Protein AF-A0A455W167-F1 (afdb_monomer_lite)

Sequence (162 aa):
MSNSAREGVIALEAAEAALRGIEKDLDGLTSLAGFGANTAGWFDTGEAPPALSASTWGTGKIAEAPEVDGLTPEYFIEYRGPVKLKQDQSGGADGRTVRNLNFEGSGGLGGSGGVAGPGQADVMGSAESMRIVVMAKGPSDESRKVIESFYFISAKNVGTED

Foldseek 3Di:
DDPQVVLQVQQVVFQVVQVVVVLVVVQQAAALPPECPLAAQHHEAPRQDDLPDPVRPPDRSWHWGPDDPNWIKIKHKYWNAWFFDFDDDPDDDPFTWGDAPAPPDTATPVLPDDDPDDDDSPQRTTWTKMWMWMKIAGPVNPHMDIDIDIDTHGPNSYDDDD

Radius of gyration: 19.72 Å; chains: 1; bounding box: 54×30×56 Å

Organism: Marinobacter nauticus (NCBI:txid2743)

pLDDT: mean 74.6, std 20.43, range [29.7, 96.0]

Secondary structure (DSSP, 8-state):
--HHHHHHHHHHHHHHHHHHHHHHHHHT---STTTTS-STTEE-TTTSPPTT-TTTTTSTTSEEPPPBTTB--EEEEEEEEEE--------STT--EEEPTTSS-EEETTS------SS-STTSS-EEEEEEEEEEE-TTSS-EEEEEEEEEEETTTS----

Structure (mmCIF, N/CA/C/O backbone):
data_AF-A0A455W167-F1
#
_entry.id   AF-A0A455W167-F1
#
loop_
_atom_site.group_PDB
_atom_site.id
_atom_site.type_symbol
_atom_site.label_atom_id
_atom_site.label_alt_id
_atom_site.label_comp_id
_atom_site.label_asym_id
_atom_site.label_entity_id
_atom_site.label_seq_id
_atom_site.pdbx_PDB_ins_code
_atom_site.Cartn_x
_atom_site.Cartn_y
_atom_site.Cartn_z
_atom_site.occupancy
_atom_site.B_iso_or_equiv
_atom_site.auth_seq_id
_atom_site.auth_comp_id
_atom_site.auth_asym_id
_atom_site.auth_atom_id
_atom_site.pdbx_PDB_model_num
ATOM 1 N N . MET A 1 1 ? 0.117 5.391 31.416 1.00 56.78 1 MET A N 1
ATOM 2 C CA . MET A 1 1 ? -0.120 5.664 29.981 1.00 56.78 1 MET A CA 1
ATOM 3 C C . MET A 1 1 ? -1.610 5.904 29.798 1.00 56.78 1 MET A C 1
ATOM 5 O O . MET A 1 1 ? -2.377 5.159 30.391 1.00 56.78 1 MET A O 1
ATOM 9 N N . SER A 1 2 ? -2.022 6.960 29.092 1.00 79.31 2 SER A N 1
ATOM 10 C CA . SER A 1 2 ? -3.443 7.201 28.787 1.00 79.31 2 SER A CA 1
ATOM 11 C C . SER A 1 2 ? -3.947 6.177 27.761 1.00 79.31 2 SER A C 1
ATOM 13 O O . SER A 1 2 ? -3.151 5.683 26.961 1.00 79.31 2 SER A O 1
ATOM 15 N N . ASN A 1 3 ? -5.247 5.857 27.761 1.00 82.50 3 ASN A N 1
ATOM 16 C CA . ASN A 1 3 ? -5.835 4.907 26.800 1.00 82.50 3 ASN A CA 1
ATOM 17 C C . ASN A 1 3 ? -5.526 5.289 25.343 1.00 82.50 3 ASN A C 1
ATOM 19 O O . ASN A 1 3 ? -5.113 4.434 24.573 1.00 82.50 3 ASN A O 1
ATOM 23 N N . SER A 1 4 ? -5.565 6.584 25.015 1.00 83.19 4 SER A N 1
ATOM 24 C CA . SER A 1 4 ? -5.186 7.104 23.693 1.00 83.19 4 SER A CA 1
ATOM 25 C C . SER A 1 4 ? -3.743 6.760 23.286 1.00 83.19 4 SER A C 1
ATOM 27 O O . SER A 1 4 ? -3.488 6.425 22.131 1.00 83.19 4 SER A O 1
ATOM 29 N N . ALA A 1 5 ? -2.788 6.782 24.224 1.00 86.50 5 ALA A N 1
ATOM 30 C CA . ALA A 1 5 ? -1.408 6.402 23.924 1.00 86.50 5 ALA A CA 1
ATOM 31 C C . ALA A 1 5 ? -1.282 4.898 23.634 1.00 86.50 5 ALA A C 1
ATOM 33 O O . ALA A 1 5 ? -0.530 4.512 22.747 1.00 86.50 5 ALA A O 1
ATOM 34 N N . ARG A 1 6 ? -2.036 4.057 24.355 1.00 89.56 6 ARG A N 1
ATOM 35 C CA . ARG A 1 6 ? -2.068 2.607 24.123 1.00 89.56 6 ARG A CA 1
ATOM 36 C C . ARG A 1 6 ? -2.719 2.273 22.783 1.00 89.56 6 ARG A C 1
ATOM 38 O O . ARG A 1 6 ? -2.154 1.512 22.012 1.00 89.56 6 ARG A O 1
ATOM 45 N N . GLU A 1 7 ? -3.871 2.866 22.494 1.00 91.00 7 GLU A N 1
ATOM 46 C CA . GLU A 1 7 ? -4.582 2.675 21.225 1.00 91.00 7 GLU A CA 1
ATOM 47 C C . GLU A 1 7 ? -3.743 3.137 20.033 1.00 91.00 7 GLU A C 1
ATOM 49 O O . GLU A 1 7 ? -3.689 2.454 19.016 1.00 91.00 7 GLU A O 1
ATOM 54 N N . GLY A 1 8 ? -3.001 4.237 20.188 1.00 90.56 8 GLY A N 1
ATOM 55 C CA . GLY A 1 8 ? -2.076 4.703 19.164 1.00 90.56 8 GLY A CA 1
ATOM 56 C C . GLY A 1 8 ? -0.922 3.737 18.872 1.00 90.56 8 GLY A C 1
ATOM 57 O O . GLY A 1 8 ? -0.428 3.753 17.749 1.00 90.56 8 GLY A O 1
ATOM 58 N N . VAL A 1 9 ? -0.485 2.924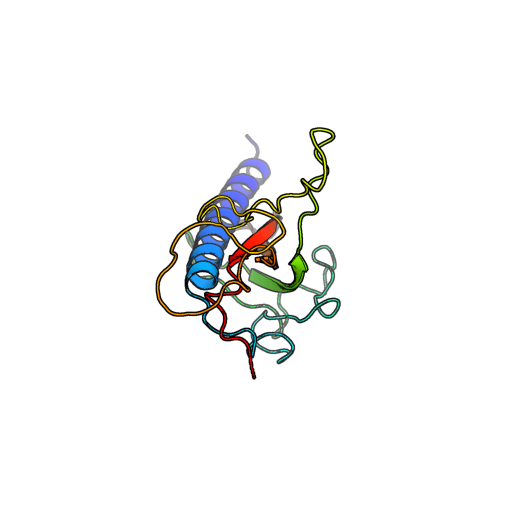 19.842 1.00 92.12 9 VAL A N 1
ATOM 59 C CA . VAL A 1 9 ? 0.526 1.872 19.616 1.00 92.12 9 VAL A CA 1
ATOM 60 C C . VAL A 1 9 ? -0.097 0.683 18.893 1.00 92.12 9 VAL A C 1
ATOM 62 O O . VAL A 1 9 ? 0.465 0.241 17.903 1.00 92.12 9 VAL A O 1
ATOM 65 N N . ILE A 1 10 ? -1.291 0.245 19.301 1.00 93.00 10 ILE A N 1
ATOM 66 C CA . ILE A 1 10 ? -2.012 -0.855 18.634 1.00 93.00 10 ILE A CA 1
ATOM 67 C C . ILE A 1 10 ? -2.281 -0.507 17.161 1.00 93.00 10 ILE A C 1
ATOM 69 O O . ILE A 1 10 ? -2.027 -1.308 16.268 1.00 93.00 10 ILE A O 1
ATOM 73 N N . ALA A 1 11 ? -2.728 0.722 16.886 1.00 93.44 11 ALA A N 1
ATOM 74 C CA . ALA A 1 11 ? -2.916 1.197 15.517 1.00 93.44 11 ALA A CA 1
ATOM 75 C C . ALA A 1 11 ? -1.600 1.202 14.719 1.00 93.44 11 ALA A C 1
ATOM 77 O O . ALA A 1 11 ? -1.597 0.911 13.528 1.00 93.44 11 ALA A O 1
ATOM 78 N N . LEU A 1 12 ? -0.470 1.527 15.356 1.00 94.00 12 LEU A N 1
ATOM 79 C CA . LEU A 1 12 ? 0.829 1.497 14.686 1.00 94.00 12 LEU A CA 1
ATOM 80 C C . LEU A 1 12 ? 1.242 0.060 14.345 1.00 94.00 12 LEU A C 1
ATOM 82 O O . LEU A 1 12 ? 1.626 -0.196 13.211 1.00 94.00 12 LEU A O 1
ATOM 86 N N . GLU A 1 13 ? 1.104 -0.867 15.292 1.00 94.31 13 GLU A N 1
ATOM 87 C CA . GLU A 1 13 ? 1.409 -2.290 15.098 1.00 94.31 13 GLU A CA 1
ATOM 88 C C . GLU A 1 13 ? 0.577 -2.888 13.952 1.00 94.31 13 GLU A C 1
ATOM 90 O O . GLU A 1 13 ? 1.126 -3.551 13.071 1.00 94.31 13 GLU A O 1
ATOM 95 N N . ALA A 1 14 ? -0.723 -2.578 13.898 1.00 94.62 14 ALA A N 1
ATOM 96 C CA . ALA A 1 14 ? -1.602 -3.007 12.812 1.00 94.62 14 ALA A CA 1
ATOM 97 C C . ALA A 1 14 ? -1.181 -2.424 11.451 1.00 94.62 14 ALA A C 1
ATOM 99 O O . ALA A 1 14 ? -1.121 -3.150 10.456 1.00 94.62 14 ALA A O 1
ATOM 100 N N . ALA A 1 15 ? -0.838 -1.132 11.397 1.00 95.00 15 ALA A N 1
ATOM 101 C CA . ALA A 1 15 ? -0.368 -0.495 10.167 1.00 95.00 15 ALA A CA 1
ATOM 102 C C . ALA A 1 15 ? 0.977 -1.071 9.683 1.00 95.00 15 ALA A C 1
ATOM 104 O O . ALA A 1 15 ? 1.154 -1.279 8.484 1.00 95.00 15 ALA A O 1
ATOM 105 N N . GLU A 1 16 ? 1.914 -1.370 10.587 1.00 95.38 16 GLU A N 1
ATOM 106 C CA . GLU A 1 16 ? 3.203 -1.991 10.247 1.00 95.38 16 GLU A CA 1
ATOM 107 C C . GLU A 1 16 ? 3.043 -3.440 9.766 1.00 95.38 16 GLU A C 1
ATOM 109 O O . GLU A 1 16 ? 3.709 -3.862 8.816 1.00 95.38 16 GLU A O 1
ATOM 114 N N . ALA A 1 17 ? 2.149 -4.208 10.391 1.00 95.00 17 ALA A N 1
ATOM 115 C CA . ALA A 1 17 ? 1.842 -5.571 9.972 1.00 95.00 17 ALA A CA 1
ATOM 116 C C . ALA A 1 17 ? 1.213 -5.604 8.570 1.00 95.00 17 ALA A C 1
ATOM 118 O O . ALA A 1 17 ? 1.646 -6.394 7.726 1.00 95.00 17 ALA A O 1
ATOM 119 N N . ALA A 1 18 ? 0.260 -4.708 8.296 1.00 94.56 18 ALA A N 1
ATOM 120 C CA . ALA A 1 18 ? -0.311 -4.543 6.963 1.00 94.56 18 ALA A CA 1
ATOM 121 C C . ALA A 1 18 ? 0.742 -4.103 5.938 1.00 94.56 18 ALA A C 1
ATOM 123 O O . ALA A 1 18 ? 0.818 -4.695 4.862 1.00 94.56 18 ALA A O 1
ATOM 124 N N . LEU A 1 19 ? 1.606 -3.137 6.281 1.00 95.00 19 LEU A N 1
ATOM 125 C CA . LEU A 1 19 ? 2.696 -2.700 5.406 1.00 95.00 19 LEU A CA 1
ATOM 126 C C . LEU A 1 19 ? 3.592 -3.874 4.993 1.00 95.00 19 LEU A C 1
ATOM 128 O O . LEU A 1 19 ? 3.862 -4.046 3.809 1.00 95.00 19 LEU A O 1
ATOM 132 N N . ARG A 1 20 ? 3.995 -4.726 5.942 1.00 93.88 20 ARG A N 1
ATOM 133 C CA . ARG A 1 20 ? 4.817 -5.909 5.645 1.00 93.88 20 ARG A CA 1
ATOM 134 C C . ARG A 1 20 ? 4.116 -6.892 4.703 1.00 93.88 20 ARG A C 1
ATOM 136 O O . ARG A 1 20 ? 4.776 -7.514 3.873 1.00 93.88 20 ARG A O 1
ATOM 143 N N . GLY A 1 21 ? 2.800 -7.060 4.843 1.00 91.81 21 GLY A N 1
ATOM 144 C CA . GLY A 1 21 ? 1.999 -7.870 3.922 1.00 91.81 21 GLY A CA 1
ATOM 145 C C . GLY A 1 21 ? 2.026 -7.303 2.502 1.00 91.81 21 GLY A C 1
ATOM 146 O O . GLY A 1 21 ? 2.328 -8.024 1.559 1.00 91.81 21 GLY A O 1
ATOM 147 N N . ILE A 1 22 ? 1.825 -5.992 2.372 1.00 91.62 22 ILE A N 1
ATOM 148 C CA . ILE A 1 22 ? 1.836 -5.295 1.080 1.00 91.62 22 ILE A CA 1
ATOM 149 C C . ILE A 1 22 ? 3.218 -5.366 0.418 1.00 91.62 22 ILE A C 1
ATOM 151 O O . ILE A 1 22 ? 3.318 -5.628 -0.777 1.00 91.62 22 ILE A O 1
ATOM 155 N N . GLU A 1 23 ? 4.297 -5.173 1.179 1.00 90.12 23 GLU A N 1
ATOM 156 C CA . GLU A 1 23 ? 5.666 -5.301 0.662 1.00 90.12 23 GLU A CA 1
ATOM 157 C C . GLU A 1 23 ? 5.941 -6.716 0.132 1.00 90.12 23 GLU A C 1
ATOM 159 O O . GLU A 1 23 ? 6.585 -6.872 -0.902 1.00 90.12 23 GLU A O 1
ATOM 164 N N . LYS A 1 24 ? 5.402 -7.751 0.790 1.00 89.06 24 LYS A N 1
ATOM 165 C CA . LYS A 1 24 ? 5.494 -9.136 0.312 1.00 89.06 24 LYS A CA 1
ATOM 166 C C . LYS A 1 24 ? 4.740 -9.345 -1.005 1.00 89.06 24 LYS A C 1
ATOM 168 O O . LYS A 1 24 ? 5.232 -10.074 -1.864 1.00 89.06 24 LYS A O 1
ATOM 173 N N . ASP A 1 25 ? 3.570 -8.733 -1.160 1.00 86.38 25 ASP A N 1
ATOM 174 C CA . ASP A 1 25 ? 2.792 -8.818 -2.400 1.00 86.38 25 ASP A CA 1
ATOM 175 C C . ASP A 1 25 ? 3.492 -8.075 -3.549 1.00 86.38 25 ASP A C 1
ATOM 177 O O . ASP A 1 25 ? 3.506 -8.556 -4.683 1.00 86.38 25 ASP A O 1
ATOM 181 N N . LEU A 1 26 ? 4.140 -6.943 -3.252 1.00 85.56 26 LEU A N 1
ATOM 182 C CA . LEU A 1 26 ? 4.937 -6.184 -4.218 1.00 85.56 26 LEU A CA 1
ATOM 183 C C . LEU A 1 26 ? 6.216 -6.910 -4.645 1.00 85.56 26 LEU A C 1
ATOM 185 O O . LEU A 1 26 ? 6.589 -6.827 -5.813 1.00 85.56 26 LEU A O 1
ATOM 189 N N . ASP A 1 27 ? 6.869 -7.649 -3.747 1.00 83.31 27 ASP A N 1
ATOM 190 C CA . ASP A 1 27 ? 8.040 -8.473 -4.083 1.00 83.31 27 ASP A CA 1
ATOM 191 C C . ASP A 1 27 ? 7.705 -9.545 -5.141 1.00 83.31 27 ASP A C 1
ATOM 193 O O . ASP A 1 27 ? 8.507 -9.845 -6.025 1.00 83.31 27 ASP A O 1
ATOM 197 N N . GLY A 1 28 ? 6.476 -10.075 -5.103 1.00 78.25 28 GLY A N 1
ATOM 198 C CA . GLY A 1 28 ? 5.954 -11.037 -6.078 1.00 78.25 28 GLY A CA 1
ATOM 199 C C . GLY A 1 28 ? 5.345 -10.422 -7.343 1.00 78.25 28 GLY A C 1
ATOM 200 O O . GLY A 1 28 ? 4.788 -11.162 -8.156 1.00 78.25 28 GLY A O 1
ATOM 201 N N . LEU A 1 29 ? 5.396 -9.098 -7.514 1.00 80.19 29 LEU A N 1
ATOM 202 C CA . LEU A 1 29 ? 4.702 -8.412 -8.601 1.00 80.19 29 LEU A CA 1
ATOM 203 C C . LEU A 1 29 ? 5.355 -8.698 -9.958 1.00 80.19 29 LEU A C 1
ATOM 205 O O . LEU A 1 29 ? 6.529 -8.393 -10.169 1.00 80.19 29 LEU A O 1
ATOM 209 N N . THR A 1 30 ? 4.562 -9.217 -10.904 1.00 79.56 30 THR A N 1
ATOM 210 C CA . THR A 1 30 ? 5.049 -9.568 -12.248 1.00 79.56 30 THR A CA 1
ATOM 211 C C . THR A 1 30 ? 4.642 -8.608 -13.368 1.00 79.56 30 THR A C 1
ATOM 213 O O . THR A 1 30 ? 5.068 -8.779 -14.508 1.00 79.56 30 THR A O 1
ATOM 216 N N . SER A 1 31 ? 3.794 -7.615 -13.089 1.00 80.69 31 SER A N 1
ATOM 217 C CA . SER A 1 31 ? 3.283 -6.653 -14.079 1.00 80.69 31 SER A CA 1
ATOM 218 C C . SER A 1 31 ? 2.798 -5.363 -13.407 1.00 80.69 31 SER A C 1
ATOM 220 O O . SER A 1 31 ? 2.306 -5.411 -12.281 1.00 80.69 31 SER A O 1
ATOM 222 N N . LEU A 1 32 ? 2.894 -4.223 -14.108 1.00 82.81 32 LEU A N 1
ATOM 223 C CA . LEU A 1 32 ? 2.327 -2.936 -13.664 1.00 82.81 32 LEU A CA 1
ATOM 224 C C . LEU A 1 32 ? 0.897 -2.692 -14.146 1.00 82.81 32 LEU A C 1
ATOM 226 O O . LEU A 1 32 ? 0.322 -1.674 -13.781 1.00 82.81 32 LEU A O 1
ATOM 230 N N . ALA A 1 33 ? 0.303 -3.595 -14.931 1.00 79.81 33 ALA A N 1
ATOM 231 C CA . ALA A 1 33 ? -0.998 -3.364 -15.567 1.00 79.81 33 ALA A CA 1
ATOM 232 C C . ALA A 1 33 ? -2.154 -3.087 -14.576 1.00 79.81 33 ALA A C 1
ATOM 234 O O . ALA A 1 33 ? -3.214 -2.615 -14.978 1.00 79.81 33 ALA A O 1
ATOM 235 N N . GLY A 1 34 ? -1.967 -3.380 -13.283 1.00 77.19 34 GLY A N 1
ATOM 236 C CA . GLY A 1 34 ? -2.923 -3.045 -12.223 1.00 77.19 34 GLY A CA 1
ATOM 237 C C . GLY A 1 34 ? -2.908 -1.575 -11.778 1.00 77.19 34 GLY A C 1
ATOM 238 O O . GLY A 1 34 ? -3.884 -1.118 -11.184 1.00 77.19 34 GLY A O 1
ATOM 239 N N . PHE A 1 35 ? -1.843 -0.818 -12.054 1.00 83.56 35 PHE A N 1
ATOM 240 C CA . PHE A 1 35 ? -1.763 0.605 -11.716 1.00 83.56 35 PHE A CA 1
ATOM 241 C C . PHE A 1 35 ? -2.563 1.458 -12.713 1.00 83.56 35 PHE A C 1
ATOM 243 O O . PHE A 1 35 ? -2.629 1.151 -13.899 1.00 83.56 35 PHE A O 1
ATOM 250 N N . GLY A 1 36 ? -3.228 2.513 -12.228 1.00 75.06 36 GLY A N 1
ATOM 251 C CA . GLY A 1 36 ? -4.061 3.401 -13.062 1.00 75.06 36 GLY A CA 1
ATOM 252 C C . GLY A 1 36 ? -5.437 2.834 -13.435 1.00 75.06 36 GLY A C 1
ATOM 253 O O . GLY A 1 36 ? -6.313 3.566 -13.902 1.00 75.06 36 GLY A O 1
ATOM 254 N N . ALA A 1 37 ? -5.700 1.559 -13.123 1.00 72.50 37 ALA A N 1
ATOM 255 C CA . ALA A 1 37 ? -7.015 0.935 -13.287 1.00 72.50 37 ALA A CA 1
ATOM 256 C C . ALA A 1 37 ? -8.102 1.559 -12.384 1.00 72.50 37 ALA A C 1
ATOM 258 O O . ALA A 1 37 ? -9.281 1.245 -12.534 1.00 72.50 37 ALA A O 1
ATOM 259 N N . ASN A 1 38 ? -7.725 2.469 -11.471 1.00 62.72 38 ASN A N 1
ATOM 260 C CA . ASN A 1 38 ? -8.620 3.201 -10.567 1.00 62.72 38 ASN A CA 1
ATOM 261 C C . ASN A 1 38 ? -9.507 2.284 -9.703 1.00 62.72 38 ASN A C 1
ATOM 263 O O . ASN A 1 38 ? -10.596 2.668 -9.266 1.00 62.72 38 ASN A O 1
ATOM 267 N N . THR A 1 39 ? -9.027 1.072 -9.430 1.00 66.69 39 THR A N 1
ATOM 268 C CA . THR A 1 39 ? -9.729 0.051 -8.653 1.00 66.69 39 THR A CA 1
ATOM 269 C C . THR A 1 39 ? -8.814 -0.516 -7.574 1.00 66.69 39 THR A C 1
ATOM 271 O O . THR A 1 39 ? -7.643 -0.782 -7.830 1.00 66.69 39 THR A O 1
ATOM 274 N N . ALA A 1 40 ? -9.370 -0.741 -6.381 1.00 78.69 40 ALA A N 1
ATOM 275 C CA . ALA A 1 40 ? -8.745 -1.508 -5.300 1.00 78.69 40 ALA A CA 1
ATOM 276 C C . ALA A 1 40 ? -7.408 -0.959 -4.755 1.00 78.69 40 ALA A C 1
ATOM 278 O O . ALA A 1 40 ? -6.520 -1.737 -4.426 1.00 78.69 40 ALA A O 1
ATOM 279 N N . GLY A 1 41 ? -7.245 0.362 -4.633 1.00 86.38 41 GLY A N 1
ATOM 280 C CA . GLY A 1 41 ? -6.086 0.954 -3.953 1.00 86.38 41 GLY A CA 1
ATOM 281 C C . GLY A 1 41 ? -4.803 1.055 -4.782 1.00 86.38 41 GLY A C 1
ATOM 282 O O . GLY A 1 41 ? -3.799 1.503 -4.238 1.00 86.38 41 GLY A O 1
ATOM 283 N N . TRP A 1 42 ? -4.814 0.694 -6.069 1.00 90.31 42 TRP A N 1
ATOM 284 C CA . TRP A 1 42 ? -3.660 0.821 -6.970 1.00 90.31 42 TRP A CA 1
ATOM 285 C C . TRP A 1 42 ? -3.799 2.071 -7.846 1.00 90.31 42 TRP A C 1
ATOM 287 O O . TRP A 1 42 ? -4.733 2.190 -8.642 1.00 90.31 42 TRP A O 1
ATOM 297 N N . PHE A 1 43 ? -2.863 3.005 -7.706 1.00 91.50 43 PHE A N 1
ATOM 298 C CA . PHE A 1 43 ? -2.873 4.305 -8.375 1.00 91.50 43 PHE A CA 1
ATOM 299 C C . PHE A 1 43 ? -1.637 4.494 -9.243 1.00 91.50 43 PHE A C 1
ATOM 301 O O . PHE A 1 43 ? -0.531 4.138 -8.840 1.00 91.50 43 PHE A O 1
ATOM 308 N N . ASP A 1 44 ? -1.814 5.093 -10.417 1.00 90.69 44 ASP A N 1
ATOM 309 C CA . ASP A 1 44 ? -0.674 5.549 -11.207 1.00 90.69 44 ASP A CA 1
ATOM 310 C C . ASP A 1 44 ? -0.115 6.873 -10.648 1.00 90.69 44 ASP A C 1
ATOM 312 O O . ASP A 1 44 ? -0.678 7.502 -9.740 1.00 90.69 44 ASP A O 1
ATOM 316 N N . THR A 1 45 ? 1.020 7.291 -11.190 1.00 87.62 45 THR A N 1
ATOM 317 C CA . THR A 1 45 ? 1.792 8.452 -10.766 1.00 87.62 45 THR A CA 1
ATOM 318 C C . THR A 1 45 ? 0.925 9.708 -10.757 1.00 87.62 45 THR A C 1
ATOM 320 O O . THR A 1 45 ? 0.462 10.177 -11.795 1.00 87.62 45 THR A O 1
ATOM 323 N N . GLY A 1 46 ? 0.755 10.307 -9.576 1.00 86.75 46 GLY A N 1
ATOM 324 C CA . GLY A 1 46 ? -0.009 11.543 -9.406 1.00 86.75 46 GLY A CA 1
ATOM 325 C C . GLY A 1 46 ? -1.530 11.371 -9.334 1.00 86.75 46 GLY A C 1
ATOM 326 O O . GLY A 1 46 ? -2.224 12.369 -9.142 1.00 86.75 46 GLY A O 1
ATOM 327 N N . GLU A 1 47 ? -2.055 10.146 -9.433 1.00 89.62 47 GLU A N 1
ATOM 328 C CA . GLU A 1 47 ? -3.491 9.872 -9.278 1.00 89.62 47 GLU A CA 1
ATOM 329 C C . GLU A 1 47 ? -3.897 9.577 -7.828 1.00 89.62 47 GLU A C 1
ATOM 331 O O . GLU A 1 47 ? -5.080 9.649 -7.479 1.00 89.62 47 GLU A O 1
ATOM 336 N N . ALA A 1 48 ? -2.927 9.245 -6.971 1.00 89.81 48 ALA A N 1
ATOM 337 C CA . ALA A 1 48 ? -3.202 8.861 -5.597 1.00 89.81 48 ALA A CA 1
ATOM 338 C C . ALA A 1 48 ? -3.792 10.021 -4.773 1.00 89.81 48 ALA A C 1
ATOM 340 O O . ALA A 1 48 ? -3.316 11.162 -4.841 1.00 89.81 48 ALA A O 1
ATOM 341 N N . PRO A 1 49 ? -4.807 9.748 -3.936 1.00 90.31 49 PRO A N 1
ATOM 342 C CA . PRO A 1 49 ? -5.400 10.764 -3.086 1.00 90.31 49 PRO A CA 1
ATOM 343 C C . PRO A 1 49 ? -4.431 11.223 -1.976 1.00 90.31 49 PRO A C 1
ATOM 345 O O . PRO A 1 49 ? -3.543 10.484 -1.538 1.00 90.31 49 PRO A O 1
ATOM 348 N N . PRO A 1 50 ? -4.601 12.448 -1.451 1.00 90.69 50 PRO A N 1
ATOM 349 C CA . PRO A 1 50 ? -3.789 12.947 -0.347 1.00 90.69 50 PRO A CA 1
ATOM 350 C C . PRO A 1 50 ? -4.067 12.175 0.955 1.00 90.69 50 PRO A C 1
ATOM 352 O O . PRO A 1 50 ? -5.163 12.244 1.510 1.00 90.69 50 PRO A O 1
ATOM 355 N N . ALA A 1 51 ? -3.049 11.504 1.499 1.00 89.94 51 ALA A N 1
ATOM 356 C CA . ALA A 1 51 ? -3.145 10.618 2.670 1.00 89.94 51 ALA A CA 1
ATOM 357 C C . ALA A 1 51 ? -3.720 11.267 3.945 1.00 89.94 51 ALA A C 1
ATOM 359 O O . ALA A 1 51 ? -4.304 10.593 4.788 1.00 89.94 51 ALA A O 1
ATOM 360 N N . LEU A 1 52 ? -3.553 12.579 4.119 1.00 89.31 52 LEU A N 1
ATOM 361 C CA . LEU A 1 52 ? -4.028 13.294 5.310 1.00 89.31 52 LEU A CA 1
ATOM 362 C C . LEU A 1 52 ? -5.415 13.925 5.131 1.00 89.31 52 LEU A C 1
ATOM 364 O O . LEU A 1 52 ? -5.957 14.473 6.094 1.00 89.31 52 LEU A O 1
ATOM 368 N N . SER A 1 53 ? -5.996 13.853 3.928 1.00 89.44 53 SER A N 1
ATOM 369 C CA . SER A 1 53 ? -7.360 14.328 3.701 1.00 89.44 53 SER A CA 1
ATOM 370 C C . SER A 1 53 ? -8.368 13.395 4.365 1.00 89.44 53 SER A C 1
ATOM 372 O O . SER A 1 53 ? -8.280 12.173 4.256 1.00 89.44 53 SER A O 1
ATOM 374 N N . ALA A 1 54 ? -9.371 13.982 5.019 1.00 79.38 54 ALA A N 1
ATOM 375 C CA . ALA A 1 54 ? -10.464 13.235 5.635 1.00 79.38 54 ALA A CA 1
ATOM 376 C C . ALA A 1 54 ? -11.308 12.458 4.608 1.00 79.38 54 ALA A C 1
ATOM 378 O O . ALA A 1 54 ? -11.944 11.479 4.969 1.00 79.38 54 ALA A O 1
ATOM 379 N N . SER A 1 55 ? -11.301 12.881 3.340 1.00 88.31 55 SER A N 1
ATOM 380 C CA . SER A 1 55 ? -12.076 12.263 2.259 1.00 88.31 55 SER A CA 1
ATOM 381 C C . SER A 1 55 ? -11.384 11.075 1.587 1.00 88.31 55 SER A C 1
ATOM 383 O O . SER A 1 55 ? -11.931 10.533 0.634 1.00 88.31 55 SER A O 1
ATOM 385 N N . THR A 1 56 ? -10.152 10.750 1.979 1.00 89.69 56 THR A N 1
ATOM 386 C CA . THR A 1 56 ? -9.359 9.696 1.329 1.00 89.69 56 THR A CA 1
ATOM 387 C C . THR A 1 56 ? -9.797 8.316 1.801 1.00 89.69 56 THR A C 1
ATOM 389 O O . THR A 1 56 ? -10.100 7.442 0.992 1.00 89.69 56 THR A O 1
ATOM 392 N N . TRP A 1 57 ? -9.859 8.161 3.119 1.00 90.50 57 TRP A N 1
ATOM 393 C CA . TRP A 1 57 ? -10.111 6.912 3.830 1.00 90.50 57 TRP A CA 1
ATOM 394 C C . TRP A 1 57 ? -11.603 6.561 3.866 1.00 90.50 57 TRP A C 1
ATOM 396 O O . TRP A 1 57 ? -12.451 7.455 3.852 1.00 90.50 57 TRP A O 1
ATOM 406 N N . GLY A 1 58 ? -11.926 5.268 3.899 1.00 84.81 58 GLY A N 1
ATOM 407 C CA . GLY A 1 58 ? -13.301 4.760 3.830 1.00 84.81 58 GLY A CA 1
ATOM 408 C C . GLY A 1 58 ? -13.993 4.965 2.475 1.00 84.81 58 GLY A C 1
ATOM 409 O O . GLY A 1 58 ? -15.222 4.931 2.391 1.00 84.81 58 GLY A O 1
ATOM 410 N N . THR A 1 59 ? -13.232 5.221 1.407 1.00 79.19 59 THR A N 1
ATOM 411 C CA . THR A 1 59 ? -13.768 5.295 0.040 1.00 79.19 59 THR A CA 1
ATOM 412 C C . THR A 1 59 ? -13.565 3.969 -0.682 1.00 79.19 59 THR A C 1
ATOM 414 O O . THR A 1 59 ? -12.556 3.303 -0.482 1.00 79.19 59 THR A O 1
ATOM 417 N N . GLY A 1 60 ? -14.457 3.619 -1.615 1.00 78.06 60 GLY A N 1
ATOM 418 C CA . GLY A 1 60 ? -14.320 2.395 -2.425 1.00 78.06 60 GLY A CA 1
ATOM 419 C C . GLY A 1 60 ? -13.113 2.374 -3.378 1.00 78.06 60 GLY A C 1
ATOM 420 O O . GLY A 1 60 ? -12.967 1.438 -4.158 1.00 78.06 60 GLY A O 1
ATOM 421 N N . LYS A 1 61 ? -12.273 3.417 -3.356 1.00 83.81 61 LYS A N 1
ATOM 422 C CA . LYS A 1 61 ? -11.012 3.485 -4.102 1.00 83.81 61 LYS A CA 1
ATOM 423 C C . LYS A 1 61 ? -9.812 3.006 -3.286 1.00 83.81 61 LYS A C 1
ATOM 425 O O . LYS A 1 61 ? -8.787 2.702 -3.886 1.00 83.81 61 LYS A O 1
ATOM 430 N N . ILE A 1 62 ? -9.921 2.975 -1.960 1.00 90.88 62 ILE A N 1
ATOM 431 C CA . ILE A 1 62 ? -8.874 2.503 -1.051 1.00 90.88 62 ILE A CA 1
ATOM 432 C C . ILE A 1 62 ? -9.088 1.012 -0.794 1.00 90.88 62 ILE A C 1
ATOM 434 O O . ILE A 1 62 ? -10.226 0.544 -0.778 1.00 90.88 62 ILE A O 1
ATOM 438 N N . ALA A 1 63 ? -7.998 0.263 -0.647 1.00 91.81 63 ALA A N 1
ATOM 439 C CA . ALA A 1 63 ? -8.055 -1.156 -0.335 1.00 91.81 63 ALA A CA 1
ATOM 440 C C . ALA A 1 63 ? -8.040 -1.396 1.173 1.00 91.81 63 ALA A C 1
ATOM 442 O O . ALA A 1 63 ? -7.470 -0.617 1.936 1.00 91.81 63 ALA A O 1
ATOM 443 N N . GLU A 1 64 ? -8.627 -2.510 1.588 1.00 93.00 64 GLU A N 1
ATOM 444 C CA . GLU A 1 64 ? -8.543 -3.014 2.954 1.00 93.00 64 GLU A CA 1
ATOM 445 C C . GLU A 1 64 ? -7.462 -4.094 3.019 1.00 93.00 64 GLU A C 1
ATOM 447 O O . GLU A 1 64 ? -7.426 -5.011 2.195 1.00 93.00 64 GLU A O 1
ATOM 452 N N . ALA A 1 65 ? -6.555 -3.969 3.983 1.00 92.19 65 ALA A N 1
ATOM 453 C CA . ALA A 1 65 ? -5.573 -4.994 4.298 1.00 92.19 65 ALA A CA 1
ATOM 454 C C . ALA A 1 65 ? -6.215 -6.094 5.164 1.00 92.19 65 ALA A C 1
ATOM 456 O O . ALA A 1 65 ? -7.253 -5.862 5.791 1.00 92.19 65 ALA A O 1
ATOM 457 N N . PRO A 1 66 ? -5.600 -7.288 5.247 1.00 91.69 66 PRO A N 1
ATOM 458 C CA . PRO A 1 66 ? -6.035 -8.315 6.184 1.00 91.69 66 PRO A CA 1
ATOM 459 C C . PRO A 1 66 ? -6.130 -7.784 7.617 1.00 91.69 66 PRO A C 1
ATOM 461 O O . PRO A 1 66 ? -5.312 -6.966 8.042 1.00 91.69 66 PRO A O 1
ATOM 464 N N . GLU A 1 67 ? -7.117 -8.281 8.360 1.00 91.69 67 GLU A N 1
ATOM 465 C CA . GLU A 1 67 ? -7.332 -7.891 9.750 1.00 91.69 67 GLU A CA 1
ATOM 466 C C . GLU A 1 67 ? -6.119 -8.262 10.618 1.00 91.69 67 GLU A C 1
ATOM 468 O O . GLU A 1 67 ? -5.616 -9.389 10.572 1.00 91.69 67 GLU A O 1
ATOM 473 N N . VAL A 1 68 ? -5.670 -7.307 11.431 1.00 89.12 68 VAL A N 1
ATOM 474 C CA . VAL A 1 68 ? -4.613 -7.483 12.428 1.00 89.12 68 VAL A CA 1
ATOM 475 C C . VAL A 1 68 ? -5.195 -7.105 13.780 1.00 89.12 68 VAL A C 1
ATOM 477 O O . VAL A 1 68 ? -5.567 -5.955 14.004 1.00 89.12 68 VAL A O 1
ATOM 480 N N . ASP A 1 69 ? -5.298 -8.083 14.678 1.00 85.38 69 ASP A N 1
ATOM 481 C CA . ASP A 1 69 ? -5.802 -7.900 16.044 1.00 85.38 69 ASP A CA 1
ATOM 482 C C . ASP A 1 69 ? -7.170 -7.185 16.130 1.00 85.38 69 ASP A C 1
ATOM 484 O O . ASP A 1 69 ? -7.399 -6.348 17.006 1.00 85.38 69 ASP A O 1
ATOM 488 N N . GLY A 1 70 ? -8.104 -7.517 15.229 1.00 86.81 70 GLY A N 1
ATOM 489 C CA . GLY A 1 70 ? -9.446 -6.919 15.208 1.00 86.81 70 GLY A CA 1
ATOM 490 C C . GLY A 1 70 ? -9.529 -5.553 14.526 1.00 86.81 70 GLY A C 1
ATOM 491 O O . GLY A 1 70 ? -10.588 -4.927 14.547 1.00 86.81 70 GLY A O 1
ATOM 492 N N . LEU A 1 71 ? -8.427 -5.069 13.951 1.00 91.75 71 LEU A N 1
ATOM 493 C CA . LEU A 1 71 ? -8.371 -3.829 13.190 1.00 91.75 71 LEU A CA 1
ATOM 494 C C . LEU A 1 71 ? -8.164 -4.155 11.718 1.00 91.75 71 LEU A C 1
ATOM 496 O O . LEU A 1 71 ? -7.312 -4.974 11.385 1.00 91.75 71 LEU A O 1
ATOM 500 N N . THR A 1 72 ? -8.897 -3.470 10.846 1.00 94.00 72 THR A N 1
ATOM 501 C CA . THR A 1 72 ? -8.742 -3.571 9.391 1.00 94.00 72 THR A CA 1
ATOM 502 C C . THR A 1 72 ? -8.037 -2.313 8.892 1.00 94.00 72 THR A C 1
ATOM 504 O O . THR A 1 72 ? -8.674 -1.259 8.799 1.00 94.00 72 THR A O 1
ATOM 507 N N . PRO A 1 73 ? -6.720 -2.360 8.623 1.00 94.81 73 PRO A N 1
ATOM 508 C CA . PRO A 1 73 ? -6.017 -1.225 8.053 1.00 94.81 73 PRO A CA 1
ATOM 509 C C . PRO A 1 73 ? -6.484 -0.974 6.622 1.00 94.81 73 PRO A C 1
ATOM 511 O O . PRO A 1 73 ? -6.774 -1.899 5.868 1.00 94.81 73 PRO A O 1
ATOM 514 N N . GLU A 1 74 ? -6.503 0.287 6.229 1.00 94.50 74 GLU A N 1
ATOM 515 C CA . GLU A 1 74 ? -6.766 0.708 4.862 1.00 94.50 74 GLU A CA 1
ATOM 516 C C . GLU A 1 74 ? -5.447 1.115 4.205 1.00 94.50 74 GLU A C 1
ATOM 518 O O . GLU A 1 74 ? -4.568 1.686 4.855 1.00 94.50 74 GLU A O 1
ATOM 523 N N . TYR A 1 75 ? -5.286 0.860 2.913 1.00 94.62 75 TYR A N 1
ATOM 524 C CA . TYR A 1 75 ? -4.063 1.205 2.207 1.00 94.62 75 TYR A CA 1
ATOM 525 C C . TYR A 1 75 ? -4.293 1.583 0.752 1.00 94.62 75 TYR A C 1
ATOM 527 O O . TYR A 1 75 ? -5.285 1.227 0.112 1.00 94.62 75 TYR A O 1
ATOM 535 N N . PHE A 1 76 ? -3.312 2.294 0.215 1.00 94.44 76 PHE A N 1
ATOM 536 C CA . PHE A 1 76 ? -3.162 2.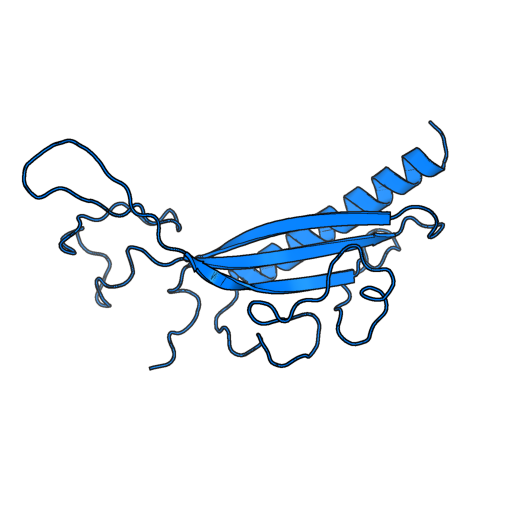474 -1.213 1.00 94.44 76 PHE A CA 1
ATOM 537 C C . PHE A 1 76 ? -1.692 2.462 -1.617 1.00 94.44 76 PHE A C 1
ATOM 539 O O . PHE A 1 76 ? -0.799 2.755 -0.820 1.00 94.44 76 PHE A O 1
ATOM 546 N N . ILE A 1 77 ? -1.455 2.127 -2.878 1.00 93.62 77 ILE A N 1
ATOM 547 C CA . ILE A 1 77 ? -0.143 2.049 -3.500 1.00 93.62 77 ILE A CA 1
ATOM 548 C C . ILE A 1 77 ? -0.166 2.967 -4.714 1.00 93.62 77 ILE A C 1
ATOM 550 O O . ILE A 1 77 ? -1.047 2.869 -5.563 1.00 93.62 77 ILE A O 1
ATOM 554 N N . GLU A 1 78 ? 0.807 3.859 -4.796 1.00 93.12 78 GLU A N 1
ATOM 555 C CA . GLU A 1 78 ? 1.034 4.721 -5.946 1.00 93.12 78 GLU A CA 1
ATOM 556 C C . GLU A 1 78 ? 2.300 4.255 -6.660 1.00 93.12 78 GLU A C 1
ATOM 558 O O . GLU A 1 78 ? 3.378 4.223 -6.058 1.00 93.12 78 GLU A O 1
ATOM 563 N N . TYR A 1 79 ? 2.192 3.909 -7.939 1.00 91.00 79 TYR A N 1
ATOM 564 C CA . TYR A 1 79 ? 3.366 3.747 -8.784 1.00 91.00 79 TYR A CA 1
ATOM 565 C C . TYR A 1 79 ? 4.006 5.117 -9.018 1.00 91.00 79 TYR A C 1
ATOM 567 O O . TYR A 1 79 ? 3.319 6.094 -9.296 1.00 91.00 79 TYR A O 1
ATOM 575 N N . ARG A 1 80 ? 5.325 5.214 -8.846 1.00 88.19 80 ARG A N 1
ATOM 576 C CA . ARG A 1 80 ? 6.080 6.478 -8.909 1.00 88.19 80 ARG A CA 1
ATOM 577 C C . ARG A 1 80 ? 7.048 6.535 -10.087 1.00 88.19 80 ARG A C 1
ATOM 579 O O . ARG A 1 80 ? 7.759 7.531 -10.242 1.00 88.19 80 ARG A O 1
ATOM 586 N N . GLY A 1 81 ? 7.065 5.493 -10.913 1.00 81.88 81 GLY A N 1
ATOM 587 C CA . GLY A 1 81 ? 7.945 5.392 -12.065 1.00 81.88 81 GLY A CA 1
ATOM 588 C C . GLY A 1 81 ? 9.286 4.712 -11.770 1.00 81.88 81 GLY A C 1
ATOM 589 O O . GLY A 1 81 ? 9.620 4.425 -10.609 1.00 81.88 81 GLY A O 1
ATOM 590 N N . PRO A 1 82 ? 10.090 4.500 -12.824 1.00 77.94 82 PRO A N 1
ATOM 591 C CA . PRO A 1 82 ? 11.416 3.921 -12.708 1.00 77.94 82 PRO A CA 1
ATOM 592 C C . PRO A 1 82 ? 12.407 4.934 -12.123 1.00 77.94 82 PRO A C 1
ATOM 594 O O . PRO A 1 82 ? 12.519 6.078 -12.574 1.00 77.94 82 PRO A O 1
ATOM 597 N N . VAL A 1 83 ? 13.202 4.493 -11.155 1.00 71.94 83 VAL A N 1
ATOM 598 C CA . VAL A 1 83 ? 14.279 5.263 -10.530 1.00 71.94 83 VAL A CA 1
ATOM 599 C C . VAL A 1 83 ? 15.625 4.766 -11.031 1.00 71.94 83 VAL A C 1
ATOM 601 O O . VAL A 1 83 ? 15.920 3.570 -11.014 1.00 71.94 83 VAL A O 1
ATOM 604 N N . LYS A 1 84 ? 16.466 5.721 -11.449 1.00 65.69 84 LYS A N 1
ATOM 605 C CA . LYS A 1 84 ? 17.834 5.473 -11.912 1.00 65.69 84 LYS A CA 1
ATOM 606 C C . LYS A 1 84 ? 18.830 6.215 -11.028 1.00 65.69 84 LYS A C 1
ATOM 608 O O . LYS A 1 84 ? 18.805 7.445 -10.972 1.00 65.69 84 LYS A O 1
ATOM 613 N N . LEU A 1 85 ? 19.740 5.496 -10.367 1.00 55.91 85 LEU A N 1
ATOM 614 C CA . LEU A 1 85 ? 20.854 6.125 -9.654 1.00 55.91 85 LEU A CA 1
ATOM 615 C C . LEU A 1 85 ? 22.025 6.363 -10.605 1.00 55.91 85 LEU A C 1
ATOM 617 O O . LEU A 1 85 ? 22.675 5.427 -11.063 1.00 55.91 85 LEU A O 1
ATOM 621 N N . LYS A 1 86 ? 22.352 7.629 -10.855 1.00 51.81 86 LYS A N 1
ATOM 622 C CA . LYS A 1 86 ? 23.644 7.989 -11.446 1.00 51.81 86 LYS A CA 1
ATOM 623 C C . LYS A 1 86 ? 24.666 8.074 -10.315 1.00 51.81 86 LYS A C 1
ATOM 625 O O . LYS A 1 86 ? 24.527 8.921 -9.439 1.00 51.81 86 LYS A O 1
ATOM 630 N N . GLN A 1 87 ? 25.676 7.206 -10.314 1.00 47.06 87 GLN A N 1
ATOM 631 C CA . GLN A 1 87 ? 26.828 7.373 -9.434 1.00 47.06 87 GLN A CA 1
ATOM 632 C C . GLN A 1 87 ? 27.960 8.046 -10.211 1.00 47.06 87 GLN A C 1
ATOM 634 O O . GLN A 1 87 ? 28.540 7.443 -11.112 1.00 47.06 87 GLN A O 1
ATOM 639 N N . ASP A 1 88 ? 28.307 9.270 -9.819 1.00 43.97 88 ASP A N 1
ATOM 640 C CA . ASP A 1 88 ? 29.573 9.883 -10.213 1.00 43.97 88 ASP A CA 1
ATOM 641 C C . ASP A 1 88 ? 30.687 9.325 -9.317 1.00 43.97 88 ASP A C 1
ATOM 643 O O . ASP A 1 88 ? 30.660 9.484 -8.094 1.00 43.97 88 ASP A O 1
ATOM 647 N N . GLN A 1 89 ? 31.682 8.664 -9.907 1.00 47.12 89 GLN A N 1
ATOM 648 C CA . GLN A 1 89 ? 32.989 8.516 -9.273 1.00 47.12 89 GLN A CA 1
ATOM 649 C C . GLN A 1 89 ? 34.034 9.259 -10.099 1.00 47.12 89 GLN A C 1
ATOM 651 O O . GLN A 1 89 ? 34.345 8.890 -11.227 1.00 47.12 89 GLN A O 1
ATOM 656 N N . SER A 1 90 ? 34.613 10.298 -9.497 1.00 45.53 90 SER A N 1
ATOM 657 C CA . SER A 1 90 ? 35.896 10.855 -9.916 1.00 45.53 90 SER A CA 1
ATOM 658 C C . SER A 1 90 ? 36.977 9.793 -9.718 1.00 45.53 90 SER A C 1
ATOM 660 O O . SER A 1 90 ? 37.448 9.598 -8.599 1.00 45.53 90 SER A O 1
ATOM 662 N N . GLY A 1 91 ? 37.362 9.085 -10.780 1.00 4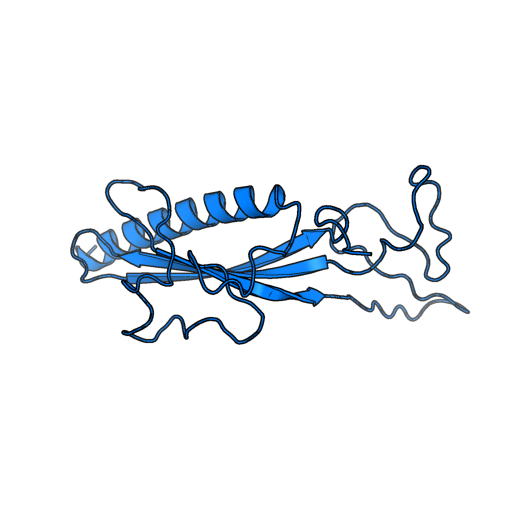3.31 91 GLY A N 1
ATOM 663 C CA . GLY A 1 91 ? 38.441 8.105 -10.685 1.00 43.31 91 GLY A CA 1
ATOM 664 C C . GLY A 1 91 ? 38.680 7.274 -11.939 1.00 43.31 91 GLY A C 1
ATOM 665 O O . GLY A 1 91 ? 38.455 6.071 -11.913 1.00 43.31 91 GLY A O 1
ATOM 666 N N . GLY A 1 92 ? 39.206 7.894 -12.999 1.00 41.62 92 GLY A N 1
ATOM 667 C CA . GLY A 1 92 ? 39.852 7.184 -14.113 1.00 41.62 92 GLY A CA 1
ATOM 668 C C . GLY A 1 92 ? 39.102 7.245 -15.444 1.00 41.62 92 GLY A C 1
ATOM 669 O O . GLY A 1 92 ? 37.877 7.183 -15.492 1.00 41.62 92 GLY A O 1
ATOM 670 N N . ALA A 1 93 ? 39.874 7.414 -16.520 1.00 52.22 93 ALA A N 1
ATOM 671 C CA . ALA A 1 93 ? 39.420 7.664 -17.886 1.00 52.22 93 ALA A CA 1
ATOM 672 C C . ALA A 1 93 ? 38.330 6.663 -18.334 1.00 52.22 93 ALA A C 1
ATOM 674 O O . ALA A 1 93 ? 38.559 5.460 -18.316 1.00 52.22 93 ALA A O 1
ATOM 675 N N . ASP A 1 94 ? 37.156 7.187 -18.702 1.00 56.94 94 ASP A N 1
ATOM 676 C CA . ASP A 1 94 ? 35.918 6.499 -19.133 1.00 56.94 94 ASP A CA 1
ATOM 677 C C . ASP A 1 94 ? 35.050 5.776 -18.070 1.00 56.94 94 ASP A C 1
ATOM 679 O O . ASP A 1 94 ? 34.026 5.176 -18.403 1.00 56.94 94 ASP A O 1
ATOM 683 N N . GLY A 1 95 ? 35.355 5.900 -16.772 1.00 47.50 95 GLY A N 1
ATOM 684 C CA . GLY A 1 95 ? 34.674 5.180 -15.684 1.00 47.50 95 GLY A CA 1
ATOM 685 C C . GLY A 1 95 ? 33.469 5.878 -15.031 1.00 47.50 95 GLY A C 1
ATOM 686 O O . GLY A 1 95 ? 33.602 6.487 -13.974 1.00 47.50 95 GLY A O 1
ATOM 687 N N . ARG A 1 96 ? 32.257 5.701 -15.562 1.00 48.31 96 ARG A N 1
ATOM 688 C CA . ARG A 1 96 ? 31.033 5.740 -14.723 1.00 48.31 96 ARG A CA 1
ATOM 689 C C . ARG A 1 96 ? 30.576 4.289 -14.507 1.00 48.31 96 ARG A C 1
ATOM 691 O O . ARG A 1 96 ? 30.727 3.452 -15.381 1.00 48.31 96 ARG A O 1
ATOM 698 N N . THR A 1 97 ? 30.039 3.934 -13.356 1.00 50.19 97 THR A N 1
ATOM 699 C CA . THR A 1 97 ? 29.419 2.613 -13.139 1.00 50.19 97 THR A CA 1
ATOM 700 C C . THR A 1 97 ? 28.083 2.856 -12.470 1.00 50.19 97 THR A C 1
ATOM 702 O O . THR A 1 97 ? 28.005 3.688 -11.567 1.00 50.19 97 THR A O 1
ATOM 705 N N . VAL A 1 98 ? 27.028 2.178 -12.911 1.00 49.31 98 VAL A N 1
ATOM 706 C CA . VAL A 1 98 ? 25.700 2.313 -12.303 1.00 49.31 98 VAL A CA 1
ATOM 707 C C . VAL A 1 98 ? 25.620 1.315 -11.151 1.00 49.31 98 VAL A C 1
ATOM 709 O O . VAL A 1 98 ? 25.895 0.130 -11.337 1.00 49.31 98 VAL A O 1
ATOM 712 N N . ARG A 1 99 ? 25.274 1.777 -9.943 1.00 50.19 99 ARG A N 1
ATOM 713 C CA . ARG A 1 99 ? 24.942 0.862 -8.845 1.00 50.19 99 ARG A CA 1
ATOM 714 C C . ARG A 1 99 ? 23.557 0.285 -9.108 1.00 50.19 99 ARG A C 1
ATOM 716 O O . ARG A 1 99 ? 22.593 1.038 -9.216 1.00 50.19 99 ARG A O 1
ATOM 723 N N . ASN A 1 100 ? 23.478 -1.039 -9.204 1.00 49.31 100 ASN A N 1
ATOM 724 C CA . ASN A 1 100 ? 22.210 -1.746 -9.243 1.00 49.31 100 ASN A CA 1
ATOM 725 C C . ASN A 1 100 ? 21.475 -1.519 -7.910 1.00 49.31 100 ASN A C 1
ATOM 727 O O . ASN A 1 100 ? 21.992 -1.873 -6.850 1.00 49.31 100 ASN A O 1
ATOM 731 N N . LEU A 1 101 ? 20.289 -0.911 -7.968 1.00 55.75 101 LEU A N 1
ATOM 732 C CA . LEU A 1 101 ? 19.415 -0.715 -6.807 1.00 55.75 101 LEU A CA 1
ATOM 733 C C . LEU A 1 101 ? 18.852 -2.038 -6.264 1.00 55.75 101 LEU A C 1
ATOM 735 O O . LEU A 1 101 ? 18.456 -2.096 -5.107 1.00 55.75 101 LEU A O 1
ATOM 739 N N . ASN A 1 102 ? 18.882 -3.103 -7.068 1.00 48.38 102 ASN A N 1
ATOM 740 C CA . ASN A 1 102 ? 18.313 -4.405 -6.725 1.00 48.38 102 ASN A CA 1
ATOM 741 C C . ASN A 1 102 ? 19.320 -5.330 -6.021 1.00 48.38 102 ASN A C 1
ATOM 743 O O . ASN A 1 102 ? 19.076 -6.524 -5.921 1.00 48.38 102 ASN A O 1
ATOM 747 N N . PHE A 1 103 ? 20.482 -4.821 -5.587 1.00 49.59 103 PHE A N 1
ATOM 748 C CA . PHE A 1 103 ? 21.563 -5.582 -4.930 1.00 49.59 103 PHE A CA 1
ATOM 749 C C . PHE A 1 103 ? 22.122 -6.803 -5.702 1.00 49.59 103 PHE A C 1
ATOM 751 O O . PHE A 1 103 ? 23.054 -7.451 -5.228 1.00 49.59 103 PHE A O 1
ATOM 758 N N . GLU A 1 104 ? 21.662 -7.082 -6.923 1.00 45.78 104 GLU A N 1
ATOM 759 C CA . GLU A 1 104 ? 22.206 -8.126 -7.798 1.00 45.78 104 GLU A CA 1
ATOM 760 C C . GLU A 1 104 ? 23.411 -7.601 -8.600 1.00 45.78 104 GLU A C 1
ATOM 762 O O . GLU A 1 104 ? 23.319 -7.310 -9.791 1.00 45.78 104 GLU A O 1
ATOM 767 N N . GLY A 1 105 ? 24.558 -7.446 -7.935 1.00 46.34 105 GLY A N 1
ATOM 768 C CA . GLY A 1 105 ? 25.859 -7.236 -8.587 1.00 46.34 105 GLY A CA 1
ATOM 769 C C . GLY A 1 105 ? 26.204 -5.802 -9.027 1.00 46.34 105 GLY A C 1
ATOM 770 O O . GLY A 1 105 ? 25.379 -4.889 -9.029 1.00 46.34 105 GLY A O 1
ATOM 771 N N . SER A 1 106 ? 27.481 -5.599 -9.373 1.00 44.84 106 SER A N 1
ATOM 772 C CA . SER A 1 106 ? 28.041 -4.349 -9.904 1.00 44.84 106 SER A CA 1
ATOM 773 C C . SER A 1 106 ? 28.382 -4.497 -11.393 1.00 44.84 106 SER A C 1
ATOM 775 O O . SER A 1 106 ? 28.989 -5.484 -11.804 1.00 44.84 106 SER A O 1
ATOM 777 N N . GLY A 1 107 ? 27.997 -3.514 -12.214 1.00 47.16 107 GLY A N 1
ATOM 778 C CA . GLY A 1 107 ? 28.250 -3.499 -13.659 1.00 47.16 107 GLY A CA 1
ATOM 779 C C . GLY A 1 107 ? 28.984 -2.234 -14.112 1.00 47.16 107 GLY A C 1
ATOM 780 O O . GLY A 1 107 ? 28.730 -1.136 -13.612 1.00 47.16 107 GLY A O 1
ATOM 781 N N . GLY A 1 108 ? 29.911 -2.383 -15.063 1.00 42.31 108 GLY A N 1
ATOM 782 C CA . GLY A 1 108 ? 30.560 -1.254 -15.736 1.00 42.31 108 GLY A CA 1
ATOM 783 C C . GLY A 1 108 ? 29.599 -0.515 -16.675 1.00 42.31 108 GLY A C 1
ATOM 784 O O . GLY A 1 108 ? 28.668 -1.120 -17.199 1.00 42.31 108 GLY A O 1
ATOM 785 N N . LEU A 1 109 ? 29.833 0.776 -16.939 1.00 40.91 109 LEU A N 1
ATOM 786 C CA . LEU A 1 109 ? 28.985 1.604 -17.817 1.00 40.91 109 LEU A CA 1
ATOM 787 C C . LEU A 1 109 ? 28.715 1.045 -19.211 1.00 40.91 109 LEU A C 1
ATOM 789 O O . LEU A 1 109 ? 27.707 1.380 -19.822 1.00 40.91 109 LEU A O 1
ATOM 793 N N . GLY A 1 110 ? 29.677 0.287 -19.735 1.00 44.00 110 GLY A N 1
ATOM 794 C CA . GLY A 1 110 ? 29.662 -0.250 -21.091 1.00 44.00 110 GLY A CA 1
ATOM 795 C C . GLY A 1 110 ? 29.020 -1.631 -21.203 1.00 44.00 110 GLY A C 1
ATOM 796 O O . GLY A 1 110 ? 29.274 -2.316 -22.186 1.00 44.00 110 GL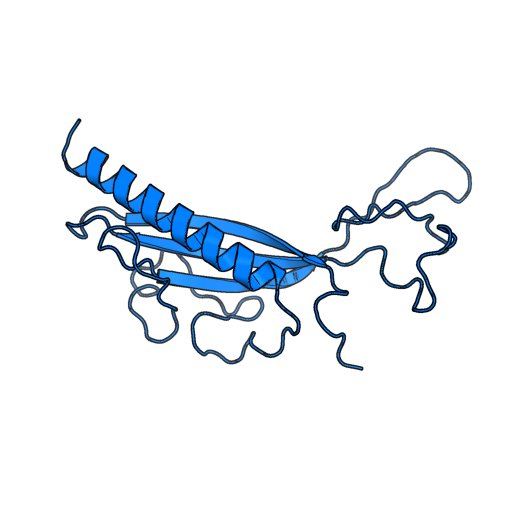Y A O 1
ATOM 797 N N . GLY A 1 111 ? 28.270 -2.092 -20.194 1.00 42.97 111 GLY A N 1
ATOM 798 C CA . GLY A 1 111 ? 27.618 -3.408 -20.226 1.00 42.97 111 GLY A CA 1
ATOM 799 C C . GLY A 1 111 ? 28.572 -4.604 -20.089 1.00 42.97 111 GLY A C 1
ATOM 800 O O . GLY A 1 111 ? 28.149 -5.747 -20.221 1.00 42.97 111 GLY A O 1
ATOM 801 N N . SER A 1 112 ? 29.854 -4.385 -19.785 1.00 39.50 112 SER A N 1
ATOM 802 C CA . SER A 1 112 ? 30.840 -5.452 -19.573 1.00 39.50 112 SER A CA 1
ATOM 803 C C . SER A 1 112 ? 30.975 -5.806 -18.085 1.00 39.50 112 SER A C 1
ATOM 805 O O . SER A 1 112 ? 32.045 -5.671 -17.490 1.00 39.50 112 SER A O 1
ATOM 807 N N . GLY A 1 113 ? 29.868 -6.198 -17.455 1.00 37.84 113 GLY A N 1
ATOM 808 C CA . GLY A 1 113 ? 29.864 -6.909 -16.174 1.00 37.84 113 GLY A CA 1
ATOM 809 C C . GLY A 1 113 ? 29.601 -8.384 -16.459 1.00 37.84 113 GLY A C 1
ATOM 810 O O . GLY A 1 113 ? 28.590 -8.706 -17.071 1.00 37.84 113 GLY A O 1
ATOM 811 N N . GLY A 1 114 ? 30.549 -9.255 -16.112 1.00 34.47 114 GLY A N 1
ATOM 812 C CA . GLY A 1 114 ? 30.568 -10.664 -16.510 1.00 34.47 114 GLY A CA 1
ATOM 813 C C . GLY A 1 114 ? 29.262 -11.432 -16.267 1.00 34.47 114 GLY A C 1
ATOM 814 O O . GLY A 1 114 ? 28.609 -11.258 -15.245 1.00 34.47 114 GLY A O 1
ATOM 815 N N . VAL A 1 115 ? 28.941 -12.289 -17.244 1.00 35.34 115 VAL A N 1
ATOM 816 C CA . VAL A 1 115 ? 27.935 -13.368 -17.269 1.00 35.34 115 VAL A CA 1
ATOM 817 C C . VAL A 1 115 ? 26.898 -13.374 -16.133 1.00 35.34 115 VAL A C 1
ATOM 819 O O . VAL A 1 115 ? 26.934 -14.213 -15.236 1.00 35.34 115 VAL A O 1
ATOM 822 N N . ALA A 1 116 ? 25.877 -12.527 -16.269 1.00 36.94 116 ALA A N 1
ATOM 823 C CA . ALA A 1 116 ? 24.514 -13.018 -16.087 1.00 36.94 116 ALA A CA 1
ATOM 824 C C . ALA A 1 116 ? 24.146 -13.824 -17.350 1.00 36.94 116 ALA A C 1
ATOM 826 O O . ALA A 1 116 ? 24.560 -13.454 -18.448 1.00 36.94 116 ALA A O 1
ATOM 827 N N . GLY A 1 117 ? 23.462 -14.960 -17.190 1.00 36.53 117 GLY A N 1
ATOM 828 C CA . GLY A 1 117 ? 23.130 -15.903 -18.267 1.00 36.53 117 GLY A CA 1
ATOM 829 C C . GLY A 1 117 ? 22.377 -15.294 -19.466 1.00 36.53 117 GLY A C 1
ATOM 830 O O . GLY A 1 117 ? 22.067 -14.105 -19.479 1.00 36.53 117 GLY A O 1
ATOM 831 N N . PRO A 1 118 ? 22.091 -16.100 -20.505 1.00 29.70 118 PRO A N 1
ATOM 832 C CA . PRO A 1 118 ? 21.635 -15.602 -21.802 1.00 29.70 118 PRO A CA 1
ATOM 833 C C . PRO A 1 118 ? 20.290 -14.869 -21.670 1.00 29.70 118 PRO A C 1
ATOM 835 O O . PRO A 1 118 ? 19.257 -15.502 -21.482 1.00 29.70 118 PRO A O 1
ATOM 838 N N . GLY A 1 119 ? 20.324 -13.533 -21.743 1.00 37.88 119 GLY A N 1
ATOM 839 C CA . GLY A 1 119 ? 19.145 -12.682 -21.550 1.00 37.88 119 GLY A CA 1
ATOM 840 C C . GLY A 1 119 ? 19.469 -11.265 -21.065 1.00 37.88 119 GLY A C 1
ATOM 841 O O . GLY A 1 119 ? 19.091 -10.896 -19.962 1.00 37.88 119 GLY A O 1
ATOM 842 N N . GLN A 1 120 ? 20.144 -10.502 -21.930 1.00 38.28 120 GLN A N 1
ATOM 843 C CA . GLN A 1 120 ? 20.242 -9.033 -21.987 1.00 38.28 120 GLN A CA 1
ATOM 844 C C . GLN A 1 120 ? 20.952 -8.258 -20.855 1.00 38.28 120 GLN A C 1
ATOM 846 O O . GLN A 1 120 ? 20.642 -8.330 -19.668 1.00 38.28 120 GLN A O 1
ATOM 851 N N . ALA A 1 121 ? 21.880 -7.407 -21.301 1.00 38.31 121 ALA A N 1
ATOM 852 C CA . ALA A 1 121 ? 22.680 -6.460 -20.526 1.00 38.31 121 ALA A CA 1
ATOM 853 C C . ALA A 1 121 ? 21.920 -5.175 -20.113 1.00 38.31 121 ALA A C 1
ATOM 855 O O . ALA A 1 121 ? 22.536 -4.246 -19.597 1.00 38.31 121 ALA A O 1
ATOM 856 N N . ASP A 1 122 ? 20.596 -5.121 -20.296 1.00 41.97 122 ASP A N 1
ATOM 857 C CA . ASP A 1 122 ? 19.775 -3.908 -20.114 1.00 41.97 122 ASP A CA 1
ATOM 858 C C . ASP A 1 122 ? 19.260 -3.673 -18.683 1.00 41.97 122 ASP A C 1
ATOM 860 O O . ASP A 1 122 ? 18.497 -2.747 -18.416 1.00 41.97 122 ASP A O 1
ATOM 864 N N . VAL A 1 123 ? 19.687 -4.489 -17.719 1.00 43.09 123 VAL A N 1
ATOM 865 C CA . VAL A 1 123 ? 19.066 -4.508 -16.378 1.00 43.09 123 VAL A CA 1
ATOM 866 C C . VAL A 1 123 ? 19.823 -3.685 -15.331 1.00 43.09 123 VAL A C 1
ATOM 868 O O . VAL A 1 123 ? 19.393 -3.501 -14.194 1.00 43.09 123 VAL A O 1
ATOM 871 N N . MET A 1 124 ? 20.946 -3.094 -15.710 1.00 45.88 124 MET A N 1
ATOM 872 C CA . MET A 1 124 ? 21.738 -2.275 -14.800 1.00 45.88 124 MET A CA 1
ATOM 873 C C . MET A 1 124 ? 21.246 -0.822 -14.825 1.00 45.88 124 MET A C 1
ATOM 875 O O . MET A 1 124 ? 21.859 0.032 -15.461 1.00 45.88 124 MET A O 1
ATOM 879 N N . GLY A 1 125 ? 20.152 -0.518 -14.112 1.00 47.25 125 GLY A N 1
ATOM 880 C CA . GLY A 1 125 ? 19.891 0.873 -13.718 1.00 47.25 125 GLY A CA 1
ATOM 881 C C . GLY A 1 125 ? 18.459 1.345 -13.500 1.00 47.25 125 GLY A C 1
ATOM 882 O O . GLY A 1 125 ? 18.321 2.526 -13.200 1.00 47.25 125 GLY A O 1
ATOM 883 N N . SER A 1 126 ? 17.429 0.506 -13.627 1.00 56.94 126 SER A N 1
ATOM 884 C CA . SER A 1 126 ? 16.038 0.919 -13.372 1.00 56.94 126 SER A CA 1
ATOM 885 C C . SER A 1 126 ? 15.421 0.025 -12.296 1.00 56.94 126 SER A C 1
ATOM 887 O O . SER A 1 126 ? 15.303 -1.184 -12.492 1.00 56.94 126 SER A O 1
ATOM 889 N N . ALA A 1 127 ? 15.069 0.607 -11.151 1.00 71.88 127 ALA A N 1
ATOM 890 C CA . ALA A 1 127 ? 14.166 -0.016 -10.186 1.00 71.88 127 ALA A CA 1
ATOM 891 C C . ALA A 1 127 ? 12.807 0.666 -10.302 1.00 71.88 127 ALA A C 1
ATOM 893 O O . ALA A 1 127 ? 12.753 1.893 -10.374 1.00 71.88 127 ALA A O 1
ATOM 894 N N . GLU A 1 128 ? 11.728 -0.101 -10.310 1.00 81.38 128 GLU A N 1
ATOM 895 C CA . GLU A 1 128 ? 10.387 0.464 -10.242 1.00 81.38 128 GLU A CA 1
ATOM 896 C C . GLU A 1 128 ? 10.122 0.914 -8.810 1.00 81.38 128 GLU A C 1
ATOM 898 O O . GLU A 1 128 ? 10.405 0.176 -7.865 1.00 81.38 128 GLU A O 1
ATOM 903 N N . SER A 1 129 ? 9.642 2.146 -8.643 1.00 86.94 129 SER A N 1
ATOM 904 C CA . SER A 1 129 ? 9.377 2.711 -7.323 1.00 86.94 129 SER A CA 1
ATOM 905 C C . SER A 1 129 ? 7.885 2.799 -7.042 1.00 86.94 129 SER A C 1
ATOM 907 O O . SER A 1 129 ? 7.086 3.199 -7.892 1.00 86.94 129 SER A O 1
ATOM 909 N N . MET A 1 130 ? 7.523 2.448 -5.815 1.00 90.06 130 MET A N 1
ATOM 910 C CA . MET A 1 130 ? 6.168 2.505 -5.297 1.00 90.06 130 MET A CA 1
ATOM 911 C C . MET A 1 130 ? 6.160 3.315 -4.012 1.00 90.06 130 MET A C 1
ATOM 913 O O . MET A 1 130 ? 7.062 3.218 -3.180 1.00 90.06 130 MET A O 1
ATOM 917 N N . ARG A 1 131 ? 5.103 4.093 -3.827 1.00 93.75 131 ARG A N 1
ATOM 918 C CA . ARG A 1 131 ? 4.765 4.725 -2.559 1.00 93.75 131 ARG A CA 1
ATOM 919 C C . ARG A 1 131 ? 3.590 3.965 -1.968 1.00 93.75 131 ARG A C 1
ATOM 921 O O . ARG A 1 131 ? 2.506 3.961 -2.541 1.00 93.75 131 ARG A O 1
ATOM 928 N N . ILE A 1 132 ? 3.809 3.334 -0.827 1.00 94.94 132 ILE A N 1
ATOM 929 C CA . ILE A 1 132 ? 2.790 2.604 -0.081 1.00 94.94 132 ILE A CA 1
ATOM 930 C C . ILE A 1 132 ? 2.336 3.502 1.059 1.00 94.94 132 ILE A C 1
ATOM 932 O O . ILE A 1 132 ? 3.162 4.001 1.825 1.00 94.94 132 ILE A O 1
ATOM 936 N N . VAL A 1 133 ? 1.032 3.699 1.191 1.00 95.88 133 VAL A N 1
ATOM 937 C CA . VAL A 1 133 ? 0.452 4.429 2.314 1.00 95.88 133 VAL A CA 1
ATOM 938 C C . VAL A 1 133 ? -0.550 3.531 3.007 1.00 95.88 133 VAL A C 1
ATOM 940 O O . VAL A 1 133 ? -1.498 3.063 2.384 1.00 95.88 133 VAL A O 1
ATOM 943 N N . VAL A 1 134 ? -0.350 3.324 4.303 1.00 96.00 134 VAL A N 1
ATOM 944 C CA . VAL A 1 134 ? -1.218 2.508 5.153 1.00 96.00 134 VAL A CA 1
ATOM 945 C C . VAL A 1 134 ? -1.767 3.377 6.268 1.00 96.00 134 VAL A C 1
ATOM 947 O O . VAL A 1 134 ? -1.035 4.167 6.865 1.00 96.00 134 VAL A O 1
ATOM 950 N N . MET A 1 135 ? -3.047 3.224 6.571 1.00 95.56 135 MET A N 1
ATOM 951 C CA . MET A 1 135 ? -3.709 3.842 7.703 1.00 95.56 135 MET A CA 1
ATOM 952 C C . MET A 1 135 ? -4.388 2.774 8.544 1.00 95.56 135 MET A C 1
ATOM 954 O O . MET A 1 135 ? -5.110 1.929 8.031 1.00 95.56 135 MET A O 1
ATOM 958 N N . ALA A 1 136 ? -4.185 2.842 9.851 1.00 95.19 136 ALA A N 1
ATOM 959 C CA . ALA A 1 136 ? -4.949 2.055 10.802 1.00 95.19 136 ALA A CA 1
ATOM 960 C C . ALA A 1 136 ? -5.548 2.968 11.867 1.00 95.19 136 ALA A C 1
ATOM 962 O O . ALA A 1 136 ? -4.941 3.964 12.292 1.00 95.19 136 ALA A O 1
ATOM 963 N N . LYS A 1 137 ? -6.750 2.605 12.306 1.00 92.94 137 LYS A N 1
ATOM 964 C CA . LYS A 1 137 ? -7.440 3.240 13.425 1.00 92.94 137 LYS A CA 1
ATOM 965 C C . LYS A 1 137 ? -7.283 2.367 14.658 1.00 92.94 137 LYS A C 1
ATOM 967 O O . LYS A 1 137 ? -7.262 1.147 14.551 1.00 92.94 137 LYS A O 1
ATOM 972 N N . GLY A 1 138 ? -7.139 2.987 15.822 1.00 90.62 138 GLY A N 1
ATOM 973 C CA . GLY A 1 138 ? -7.223 2.253 17.080 1.00 90.62 138 GLY A CA 1
ATOM 974 C C . GLY A 1 138 ? -8.658 1.775 17.337 1.00 90.62 138 GLY A C 1
ATOM 975 O O . GLY A 1 138 ? -9.583 2.282 16.708 1.00 90.62 138 GLY A O 1
ATOM 976 N N . PRO A 1 139 ? -8.879 0.873 18.308 1.00 88.50 139 PRO A N 1
ATOM 977 C CA . PRO A 1 139 ? -10.195 0.270 18.570 1.00 88.50 139 PRO A CA 1
ATOM 978 C C . PRO A 1 139 ? -11.344 1.251 18.865 1.00 88.50 139 PRO A C 1
ATOM 980 O O . PRO A 1 139 ? -12.509 0.876 18.804 1.00 88.50 139 PRO A O 1
ATOM 983 N N . SER A 1 140 ? -11.021 2.486 19.248 1.00 87.44 140 SER A N 1
ATOM 984 C CA . SER A 1 140 ? -11.977 3.554 19.549 1.00 87.44 140 SER A CA 1
ATOM 985 C C . SER A 1 140 ? -12.291 4.464 18.357 1.00 87.44 140 SER A C 1
ATOM 987 O O . SER A 1 140 ? -13.098 5.373 18.510 1.00 87.44 140 SER A O 1
ATOM 989 N N . ASP A 1 141 ? -11.604 4.299 17.221 1.00 84.06 141 ASP A N 1
ATOM 990 C CA . ASP A 1 141 ? -11.546 5.234 16.084 1.00 84.06 141 ASP A CA 1
ATOM 991 C C . ASP A 1 141 ? -11.024 6.657 16.395 1.00 84.06 141 ASP A C 1
ATOM 993 O O .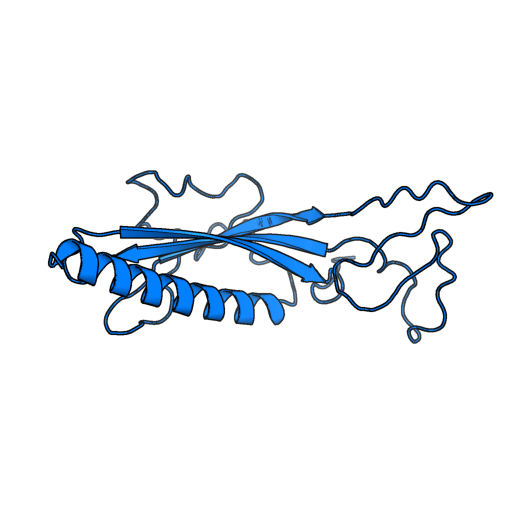 ASP A 1 141 ? -10.789 7.448 15.480 1.00 84.06 141 ASP A O 1
ATOM 997 N N . GLU A 1 142 ? -10.738 6.980 17.659 1.00 85.38 142 GLU A N 1
ATOM 998 C CA . GLU A 1 142 ? -10.233 8.295 18.092 1.00 85.38 142 GLU A CA 1
ATOM 999 C C . GLU A 1 142 ? -8.725 8.466 17.848 1.00 85.38 142 GLU A C 1
ATOM 1001 O O . GLU A 1 142 ? -8.178 9.572 17.879 1.00 85.38 142 GLU A O 1
ATOM 1006 N N . SER A 1 143 ? -8.017 7.363 17.602 1.00 88.19 143 SER A N 1
ATOM 1007 C CA . SER A 1 143 ? -6.600 7.376 17.245 1.00 88.19 143 SER A CA 1
ATOM 1008 C C . SER A 1 143 ? -6.407 6.837 15.836 1.00 88.19 143 SER A C 1
ATOM 1010 O O . SER A 1 143 ? -6.966 5.808 15.470 1.00 88.19 143 SER A O 1
ATOM 1012 N N . ARG A 1 144 ? -5.582 7.530 15.048 1.00 90.44 144 ARG A N 1
ATOM 1013 C CA . ARG A 1 144 ? -5.182 7.089 13.710 1.00 90.44 144 ARG A CA 1
ATOM 1014 C C . ARG A 1 144 ? -3.673 7.134 13.561 1.00 90.44 144 ARG A C 1
ATOM 1016 O O . ARG A 1 144 ? -3.025 8.073 14.039 1.00 90.44 144 ARG A O 1
ATOM 1023 N N . LYS A 1 145 ? -3.124 6.153 12.859 1.00 93.38 145 LYS A N 1
ATOM 1024 C CA . LYS A 1 145 ? -1.728 6.126 12.424 1.00 93.38 145 LYS A CA 1
ATOM 1025 C C . LYS A 1 145 ? -1.698 5.980 10.920 1.00 93.38 145 LYS A C 1
ATOM 1027 O O . LYS A 1 145 ? -2.440 5.180 10.372 1.00 93.38 145 LYS A O 1
ATOM 1032 N N . VAL A 1 146 ? -0.868 6.795 10.280 1.00 94.50 146 VAL A N 1
ATOM 1033 C CA . VAL A 1 146 ? -0.610 6.735 8.843 1.00 94.50 146 VAL A CA 1
ATOM 1034 C C . VAL A 1 146 ? 0.881 6.499 8.679 1.00 94.50 146 VAL A C 1
ATOM 1036 O O . VAL A 1 146 ? 1.678 7.245 9.252 1.00 94.50 146 VAL A O 1
ATOM 1039 N N . ILE A 1 147 ? 1.240 5.464 7.932 1.00 95.44 147 ILE A N 1
ATOM 1040 C CA . ILE A 1 147 ? 2.614 5.122 7.579 1.00 95.44 147 ILE A CA 1
ATOM 1041 C C . ILE A 1 147 ? 2.755 5.298 6.074 1.00 95.44 147 ILE A C 1
ATOM 1043 O O . ILE A 1 147 ? 1.898 4.863 5.310 1.00 95.44 147 ILE A O 1
ATOM 1047 N N . GLU A 1 148 ? 3.844 5.936 5.665 1.00 94.94 148 GLU A N 1
ATOM 1048 C CA . GLU A 1 148 ? 4.229 6.071 4.267 1.00 94.94 148 GLU A CA 1
ATOM 1049 C C . GLU A 1 148 ? 5.593 5.406 4.074 1.00 94.94 148 GLU A C 1
ATOM 1051 O O . GLU A 1 148 ? 6.557 5.757 4.757 1.00 94.94 148 GLU A O 1
ATOM 1056 N N . SE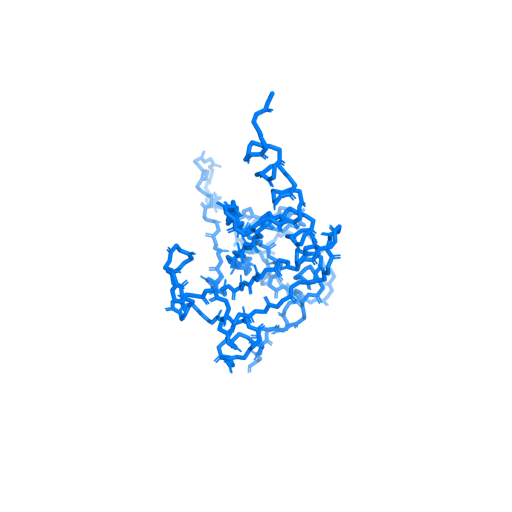R A 1 149 ? 5.653 4.431 3.169 1.00 93.75 149 SER A N 1
ATOM 1057 C CA . SER A 1 149 ? 6.860 3.684 2.808 1.00 93.75 149 SER A CA 1
ATOM 1058 C C . SER A 1 149 ? 7.142 3.844 1.319 1.00 93.75 149 SER A C 1
ATOM 1060 O O . SER A 1 149 ? 6.221 3.897 0.503 1.00 93.75 149 SER A O 1
ATOM 1062 N N . PHE A 1 150 ? 8.422 3.910 0.964 1.00 90.94 150 PHE A N 1
ATOM 1063 C CA . PHE A 1 150 ? 8.871 3.889 -0.424 1.00 90.94 150 PHE A CA 1
ATOM 1064 C C . PHE A 1 150 ? 9.552 2.556 -0.687 1.00 90.94 150 PHE A C 1
ATOM 1066 O O . PHE A 1 150 ? 10.584 2.253 -0.087 1.00 90.94 150 PHE A O 1
ATOM 1073 N N . TYR A 1 151 ? 8.957 1.777 -1.581 1.00 89.00 151 TYR A N 1
ATOM 1074 C CA . TYR A 1 151 ? 9.394 0.432 -1.914 1.00 89.00 151 TYR A CA 1
ATOM 1075 C C . TYR A 1 151 ? 9.941 0.398 -3.339 1.00 89.00 151 TYR A C 1
ATOM 1077 O O . TYR A 1 151 ? 9.439 1.097 -4.220 1.00 89.00 151 TYR A O 1
ATOM 1085 N N . PHE A 1 152 ? 10.992 -0.388 -3.556 1.00 84.50 152 PHE A N 1
ATOM 1086 C CA . PHE A 1 152 ? 11.670 -0.498 -4.844 1.00 84.50 152 PHE A CA 1
ATOM 1087 C C . PHE A 1 152 ? 11.713 -1.959 -5.261 1.00 84.50 152 PHE A C 1
ATOM 1089 O O . PHE A 1 152 ? 12.181 -2.795 -4.489 1.00 84.50 152 PHE A O 1
ATOM 1096 N N . ILE A 1 153 ? 11.277 -2.250 -6.485 1.00 77.88 153 ILE A N 1
ATOM 1097 C CA . ILE A 1 153 ? 11.369 -3.590 -7.068 1.00 77.88 153 ILE A CA 1
ATOM 1098 C C . ILE A 1 153 ? 12.195 -3.584 -8.346 1.00 77.88 153 ILE A C 1
ATOM 1100 O O . ILE A 1 153 ? 12.336 -2.573 -9.038 1.00 77.88 153 ILE A O 1
ATOM 1104 N N . SER A 1 154 ? 12.746 -4.748 -8.674 1.00 70.38 154 SER A N 1
ATOM 1105 C CA . SER A 1 154 ? 13.510 -4.924 -9.900 1.00 70.38 154 SER A CA 1
ATOM 1106 C C . SER A 1 154 ? 12.617 -4.804 -11.129 1.00 70.38 154 SER A C 1
ATOM 1108 O O . SER A 1 154 ? 11.617 -5.510 -11.233 1.00 70.38 154 SER A O 1
ATOM 1110 N N . ALA A 1 155 ? 13.033 -4.005 -12.115 1.00 61.62 155 ALA A N 1
ATOM 1111 C CA . ALA A 1 155 ? 12.352 -3.930 -13.408 1.00 61.62 155 ALA A CA 1
ATOM 1112 C C . ALA A 1 155 ? 12.336 -5.273 -14.169 1.00 61.62 155 ALA A C 1
ATOM 1114 O O . ALA A 1 155 ? 11.547 -5.431 -15.084 1.00 61.62 155 ALA A O 1
ATOM 1115 N N . LYS A 1 156 ? 13.167 -6.265 -13.798 1.00 57.72 156 LYS A N 1
ATOM 1116 C CA . LYS A 1 156 ? 13.064 -7.638 -14.343 1.00 57.72 156 LYS A CA 1
ATOM 1117 C C . LYS A 1 156 ? 11.863 -8.410 -13.816 1.00 57.72 156 LYS A C 1
ATOM 1119 O O . LYS A 1 156 ? 11.394 -9.314 -14.502 1.00 57.72 156 LYS A O 1
ATOM 1124 N N . ASN A 1 157 ? 11.444 -8.131 -12.582 1.00 58.94 157 ASN A N 1
ATOM 1125 C CA . ASN A 1 157 ? 10.334 -8.860 -11.973 1.00 58.94 157 ASN A CA 1
ATOM 1126 C C . ASN A 1 157 ? 9.044 -8.521 -12.708 1.00 58.94 157 ASN A C 1
ATOM 1128 O O . ASN A 1 157 ? 8.186 -9.373 -12.872 1.00 58.94 157 ASN A O 1
ATOM 1132 N N . VAL A 1 158 ? 8.969 -7.304 -13.230 1.00 59.03 158 VAL A N 1
ATOM 1133 C CA . VAL A 1 158 ? 7.817 -6.739 -13.894 1.00 59.03 158 VAL A CA 1
ATOM 1134 C C . VAL A 1 158 ? 8.025 -6.852 -15.400 1.00 59.03 158 VAL A C 1
ATOM 1136 O O . VAL A 1 158 ? 8.915 -6.205 -15.938 1.00 59.03 158 VAL A O 1
ATOM 1139 N N . GLY A 1 159 ? 7.261 -7.705 -16.084 1.00 54.19 159 GLY A N 1
ATOM 1140 C CA . GLY A 1 159 ? 7.415 -7.901 -17.527 1.00 54.19 159 GLY A CA 1
ATOM 1141 C C . GLY A 1 159 ? 7.404 -6.557 -18.257 1.00 54.19 159 GLY A C 1
ATOM 1142 O O . GLY A 1 159 ? 6.434 -5.809 -18.152 1.00 54.19 159 GLY A O 1
ATOM 1143 N N . THR A 1 160 ? 8.493 -6.235 -18.955 1.00 48.00 160 THR A N 1
ATOM 1144 C CA . THR A 1 160 ? 8.528 -5.097 -19.871 1.00 48.00 160 THR A CA 1
ATOM 1145 C C . THR A 1 160 ? 7.543 -5.407 -20.986 1.00 48.00 160 THR A C 1
ATOM 1147 O O . THR A 1 160 ? 7.742 -6.380 -21.712 1.00 48.00 160 THR A O 1
ATOM 1150 N N . GLU A 1 161 ? 6.455 -4.648 -21.079 1.00 47.06 161 GLU A N 1
ATOM 1151 C CA . GLU A 1 161 ? 5.623 -4.683 -22.279 1.00 47.06 161 GLU A CA 1
ATOM 1152 C C . GLU A 1 161 ? 6.511 -4.270 -23.465 1.00 47.06 161 GLU A C 1
ATOM 1154 O O . GLU A 1 161 ? 7.136 -3.206 -23.423 1.00 47.06 161 GLU A O 1
ATOM 1159 N N . ASP A 1 162 ? 6.637 -5.173 -24.444 1.00 34.97 162 ASP A N 1
ATOM 1160 C CA . ASP A 1 162 ? 7.329 -4.956 -25.723 1.00 34.97 162 ASP A CA 1
ATOM 1161 C C . ASP A 1 162 ? 6.646 -3.863 -26.566 1.00 34.97 162 ASP A C 1
ATOM 1163 O O . ASP A 1 162 ? 5.392 -3.860 -26.645 1.00 34.97 162 ASP A O 1
#